Protein AF-A0A5D2YN68-F1 (afdb_monomer_lite)

Foldseek 3Di:
DPDVVVVVVVVVVCVCVVPDDADADPDDDDPVDPDQQDDDPPDPDGSVVVVVVRRVDGDDDD

InterPro domains:
  IPR036643 DNA-directed RNA polymerase, insert domain superfamily [G3DSA:2.170.120.12] (22-62)
  IPR036643 DNA-directed RNA polymerase, insert domain superfamily [SSF56553] (22-61)

Radius of gyration: 19.73 Å; chains: 1; bounding box: 51×18×41 Å

Structure (mmCIF, N/CA/C/O backbone):
data_AF-A0A5D2YN68-F1
#
_entry.id   AF-A0A5D2YN68-F1
#
loop_
_atom_site.group_PDB
_atom_site.id
_atom_site.type_symbol
_atom_site.label_atom_id
_atom_site.label_alt_id
_atom_site.label_comp_id
_atom_site.label_asym_id
_atom_site.label_entity_id
_atom_site.label_seq_id
_atom_site.pdbx_PDB_ins_code
_atom_site.Cartn_x
_atom_site.Cartn_y
_atom_site.Cartn_z
_atom_site.occupancy
_atom_site.B_iso_or_equiv
_atom_site.auth_seq_id
_atom_site.auth_comp_id
_atom_site.auth_asym_id
_atom_site.auth_atom_id
_atom_site.pdbx_PDB_model_num
ATOM 1 N N . MET A 1 1 ? 35.907 -6.348 -23.494 1.00 55.47 1 MET A N 1
ATOM 2 C CA . MET A 1 1 ? 35.008 -5.479 -22.709 1.00 55.47 1 MET A CA 1
ATOM 3 C C . MET A 1 1 ? 34.263 -6.392 -21.745 1.00 55.47 1 MET A C 1
ATOM 5 O O . MET A 1 1 ? 33.432 -7.154 -22.202 1.00 55.47 1 MET A O 1
ATOM 9 N N . LYS A 1 2 ? 34.679 -6.462 -20.474 1.00 61.44 2 LYS A N 1
ATOM 10 C CA . LYS A 1 2 ? 34.062 -7.316 -19.437 1.00 61.44 2 LYS A CA 1
ATOM 11 C C . LYS A 1 2 ? 33.444 -6.388 -18.385 1.00 61.44 2 LYS A C 1
ATOM 13 O O . LYS A 1 2 ? 34.130 -5.456 -17.974 1.00 61.44 2 LYS A O 1
ATOM 18 N N . GLY A 1 3 ? 32.184 -6.613 -18.000 1.00 71.31 3 GLY A N 1
ATOM 19 C CA . GLY A 1 3 ? 31.467 -5.837 -16.967 1.00 71.31 3 GLY A CA 1
ATOM 20 C C . GLY A 1 3 ? 30.428 -4.824 -17.479 1.00 71.31 3 GLY A C 1
ATOM 21 O O . GLY A 1 3 ? 29.733 -4.191 -16.685 1.00 71.31 3 GLY A O 1
ATOM 22 N N . GLN A 1 4 ? 30.277 -4.670 -18.799 1.00 84.06 4 GLN A N 1
ATOM 23 C CA . GLN A 1 4 ? 29.186 -3.860 -19.361 1.00 84.06 4 GLN A CA 1
ATOM 24 C C . GLN A 1 4 ? 27.832 -4.571 -19.240 1.00 84.06 4 GLN A C 1
ATOM 26 O O . GLN A 1 4 ? 26.814 -3.911 -19.060 1.00 84.06 4 GLN A O 1
ATOM 31 N N . ASP A 1 5 ? 27.841 -5.901 -19.257 1.00 86.06 5 ASP A N 1
ATOM 32 C CA . ASP A 1 5 ? 26.658 -6.760 -19.165 1.00 86.06 5 ASP A CA 1
ATOM 33 C C . ASP A 1 5 ? 25.897 -6.509 -17.850 1.00 86.06 5 ASP A C 1
ATOM 35 O O . ASP A 1 5 ? 24.702 -6.213 -17.859 1.00 86.06 5 ASP A O 1
ATOM 39 N N . ASP A 1 6 ? 26.619 -6.496 -16.724 1.00 90.81 6 ASP A N 1
ATOM 40 C CA . ASP A 1 6 ? 26.061 -6.179 -15.404 1.00 90.81 6 ASP A CA 1
ATOM 41 C C . ASP A 1 6 ? 25.529 -4.746 -15.343 1.00 90.81 6 ASP A C 1
ATOM 43 O O . ASP A 1 6 ? 24.454 -4.490 -14.800 1.00 90.81 6 ASP A O 1
ATOM 47 N N . THR A 1 7 ? 26.259 -3.805 -15.946 1.00 92.19 7 THR A N 1
ATOM 48 C CA . THR A 1 7 ? 25.863 -2.392 -15.984 1.00 92.19 7 THR A CA 1
ATOM 49 C C . THR A 1 7 ? 24.528 -2.219 -16.710 1.00 92.19 7 THR A C 1
ATOM 51 O O . THR A 1 7 ? 23.640 -1.522 -16.214 1.00 92.19 7 THR A O 1
ATOM 54 N N . ILE A 1 8 ? 24.356 -2.892 -17.850 1.00 93.44 8 ILE A N 1
ATOM 5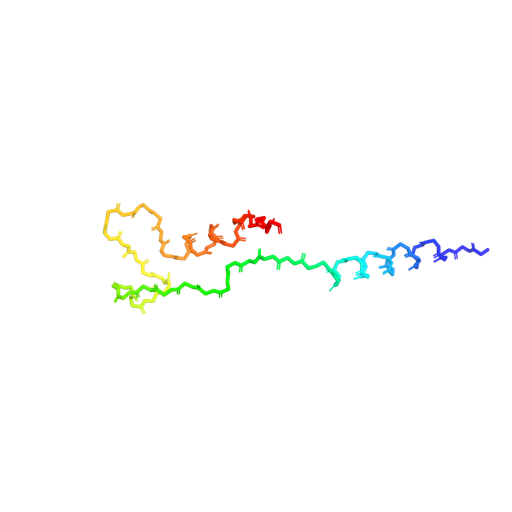5 C CA . ILE A 1 8 ? 23.118 -2.861 -18.636 1.00 93.44 8 ILE A CA 1
ATOM 56 C C . ILE A 1 8 ? 21.972 -3.504 -17.848 1.00 93.44 8 ILE A C 1
ATOM 58 O O . ILE A 1 8 ? 20.912 -2.895 -17.711 1.00 93.44 8 ILE A O 1
ATOM 62 N N . VAL A 1 9 ? 22.178 -4.689 -17.264 1.00 94.38 9 VAL A N 1
ATOM 63 C CA . VAL A 1 9 ? 21.131 -5.393 -16.502 1.00 94.38 9 VAL A CA 1
ATOM 64 C C . VAL A 1 9 ? 20.677 -4.586 -15.281 1.00 94.38 9 VAL A C 1
ATOM 66 O O . VAL A 1 9 ? 19.476 -4.496 -15.011 1.00 94.38 9 VAL A O 1
ATOM 69 N N . ILE A 1 10 ? 21.607 -3.969 -14.549 1.00 94.00 10 ILE A N 1
ATOM 70 C CA . ILE A 1 10 ? 21.286 -3.134 -13.383 1.00 94.00 10 ILE A CA 1
ATOM 71 C C . ILE A 1 10 ? 20.520 -1.880 -13.813 1.00 94.00 10 ILE A C 1
ATOM 73 O O . ILE A 1 10 ? 19.512 -1.538 -13.188 1.00 94.00 10 ILE A O 1
ATOM 77 N N . ALA A 1 11 ? 20.958 -1.214 -14.884 1.00 93.62 11 ALA A N 1
ATOM 78 C CA . ALA A 1 11 ? 20.270 -0.042 -15.415 1.00 93.62 11 ALA A CA 1
ATOM 79 C C . ALA A 1 11 ? 18.839 -0.381 -15.862 1.00 93.62 11 ALA A C 1
ATOM 81 O O . ALA A 1 11 ? 17.899 0.309 -15.468 1.00 93.62 11 ALA A O 1
ATOM 82 N N . MET A 1 12 ? 18.652 -1.486 -16.593 1.00 94.12 12 MET A N 1
ATOM 83 C CA . MET A 1 12 ? 17.330 -1.940 -17.039 1.00 94.12 12 MET A CA 1
ATOM 84 C C . MET A 1 12 ? 16.417 -2.310 -15.866 1.00 94.12 12 MET A C 1
ATOM 86 O O . MET A 1 12 ? 15.258 -1.907 -15.854 1.00 94.12 12 MET A O 1
ATOM 90 N N . ARG A 1 13 ? 16.919 -3.014 -14.840 1.00 94.62 13 ARG A N 1
ATOM 91 C CA . ARG A 1 13 ? 16.126 -3.325 -13.634 1.00 94.62 13 ARG A CA 1
ATOM 92 C C . ARG A 1 13 ? 15.640 -2.065 -12.925 1.00 94.62 13 ARG A C 1
ATOM 94 O O . ARG A 1 13 ? 14.496 -2.028 -12.490 1.00 94.62 13 ARG A O 1
ATOM 101 N N . ARG A 1 14 ? 16.494 -1.045 -12.811 1.00 94.06 14 ARG A N 1
ATOM 102 C CA . ARG A 1 14 ? 16.126 0.232 -12.183 1.00 94.06 14 ARG A CA 1
ATOM 103 C C . ARG A 1 14 ? 15.088 0.990 -13.000 1.00 94.06 14 ARG A C 1
ATOM 105 O O . ARG A 1 14 ? 14.142 1.490 -12.408 1.00 94.06 14 ARG A O 1
ATOM 112 N N . ALA A 1 15 ? 15.265 1.051 -14.319 1.00 93.06 15 ALA A N 1
ATOM 113 C CA . ALA A 1 15 ? 14.314 1.705 -15.212 1.00 93.06 15 ALA A CA 1
ATOM 114 C C . ALA A 1 15 ? 12.939 1.029 -15.131 1.00 93.06 15 ALA A C 1
ATOM 116 O O . ALA A 1 15 ? 11.949 1.684 -14.830 1.00 93.06 15 ALA A O 1
ATOM 117 N N . LEU A 1 16 ? 12.896 -0.301 -15.272 1.00 92.50 16 LEU A N 1
ATOM 118 C CA . LEU A 1 16 ? 11.647 -1.057 -15.203 1.00 92.50 16 LEU A CA 1
ATOM 119 C C . LEU A 1 16 ? 10.972 -0.934 -13.833 1.00 92.50 16 LEU A C 1
ATOM 121 O O . LEU A 1 16 ? 9.780 -0.689 -13.779 1.00 92.50 16 LEU A O 1
ATOM 125 N N . LEU A 1 17 ? 11.701 -1.069 -12.720 1.00 91.19 17 LEU A N 1
ATOM 126 C CA . LEU A 1 17 ? 11.093 -0.968 -11.386 1.00 91.19 17 LEU A CA 1
ATOM 127 C C . LEU A 1 17 ? 10.688 0.462 -11.004 1.00 91.19 17 LEU A C 1
ATOM 129 O O . LEU A 1 17 ? 9.774 0.630 -10.203 1.00 91.19 17 LEU A O 1
ATOM 133 N N . GLY A 1 18 ? 11.377 1.475 -11.533 1.00 89.44 18 GLY A N 1
ATOM 134 C CA . GLY A 1 18 ? 11.105 2.879 -11.230 1.00 89.44 18 GLY A CA 1
ATOM 135 C C . GLY A 1 18 ? 9.893 3.447 -11.969 1.00 89.44 18 GLY A C 1
ATOM 136 O O . GLY A 1 18 ? 9.258 4.360 -11.452 1.00 89.44 18 GLY A O 1
ATOM 137 N N . GLU A 1 19 ? 9.570 2.905 -13.144 1.00 86.00 19 GLU A N 1
ATOM 138 C CA . GLU A 1 19 ? 8.501 3.408 -14.022 1.00 86.00 19 GLU A CA 1
ATOM 139 C C . GLU A 1 19 ? 7.262 2.497 -14.065 1.00 86.00 19 GLU A C 1
ATOM 141 O O . GLU A 1 19 ? 6.361 2.709 -14.873 1.00 86.00 19 GLU A O 1
ATOM 146 N N . LEU A 1 20 ? 7.183 1.476 -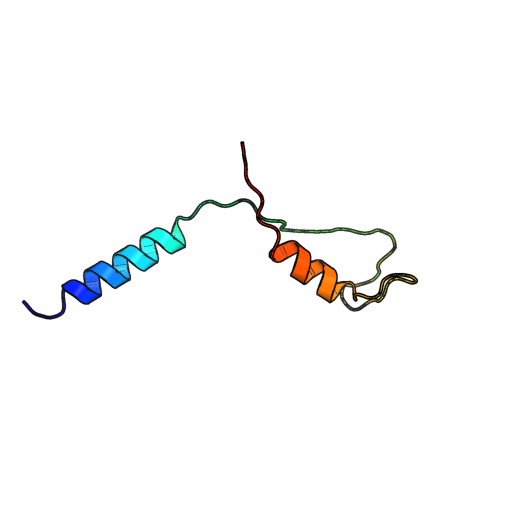1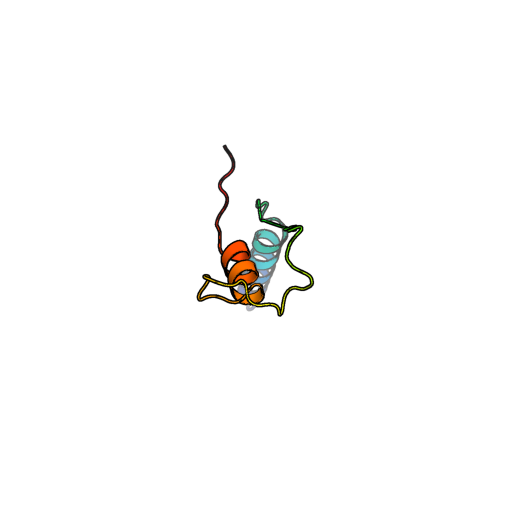3.203 1.00 84.94 20 LEU A N 1
ATOM 147 C CA . LEU A 1 20 ? 5.993 0.627 -13.105 1.00 84.94 20 LEU A CA 1
ATOM 148 C C . LEU A 1 20 ? 4.813 1.419 -12.533 1.00 84.94 20 LEU A C 1
ATOM 150 O O . LEU A 1 20 ? 4.694 1.618 -11.323 1.00 84.94 20 LEU A O 1
ATOM 154 N N . GLU A 1 21 ? 3.912 1.827 -13.418 1.00 86.00 21 GLU A N 1
ATOM 155 C CA . GLU A 1 21 ? 2.613 2.368 -13.042 1.00 86.00 21 GLU A CA 1
ATOM 156 C C . GLU A 1 21 ? 1.740 1.267 -12.423 1.00 86.00 21 GLU A C 1
ATOM 158 O O . GLU A 1 21 ? 1.638 0.148 -12.931 1.00 86.00 21 GLU A O 1
ATOM 163 N N . GLY A 1 22 ? 1.094 1.581 -11.303 1.00 87.38 22 GLY A N 1
ATOM 164 C CA . GLY A 1 22 ? 0.239 0.647 -10.584 1.00 87.38 22 GLY A CA 1
ATOM 165 C C . GLY A 1 22 ? -0.811 1.374 -9.758 1.00 87.38 22 GLY A C 1
ATOM 166 O O . GLY A 1 22 ? -0.624 2.519 -9.350 1.00 87.38 22 GLY A O 1
ATOM 167 N N . THR A 1 23 ? -1.935 0.703 -9.508 1.00 90.25 23 THR A N 1
ATOM 168 C CA . THR A 1 23 ? -2.982 1.207 -8.612 1.00 90.25 23 THR A CA 1
ATOM 169 C C . THR A 1 23 ? -2.889 0.477 -7.278 1.00 90.25 23 THR A C 1
ATOM 171 O O . THR A 1 23 ? -2.877 -0.751 -7.245 1.00 90.25 23 THR A O 1
ATOM 174 N N . CYS A 1 24 ? -2.840 1.218 -6.173 1.00 91.62 24 CYS A N 1
ATOM 175 C CA . CYS A 1 24 ? -2.815 0.651 -4.827 1.00 91.62 24 CYS A CA 1
ATOM 176 C C . CYS A 1 24 ? -3.683 1.463 -3.858 1.00 91.62 24 CYS A C 1
ATOM 178 O O . CYS A 1 24 ? -4.019 2.625 -4.103 1.00 91.62 24 CYS A O 1
ATOM 180 N N . ILE A 1 25 ? -4.054 0.840 -2.738 1.00 93.56 25 ILE A N 1
ATOM 181 C CA . ILE A 1 25 ? -4.788 1.504 -1.660 1.00 93.56 25 ILE A CA 1
ATOM 182 C C . ILE A 1 25 ? -3.800 2.360 -0.861 1.00 93.56 25 ILE A C 1
ATOM 184 O O . ILE A 1 25 ? -2.910 1.840 -0.193 1.00 93.56 25 ILE A O 1
ATOM 188 N N . THR A 1 26 ? -3.965 3.682 -0.906 1.00 92.94 26 THR A N 1
ATOM 189 C CA . THR A 1 26 ? -3.067 4.631 -0.220 1.00 92.94 26 THR A CA 1
ATOM 190 C C . THR A 1 26 ? -3.563 5.044 1.163 1.00 92.94 26 THR A C 1
ATOM 192 O O . THR A 1 26 ? -2.769 5.443 2.014 1.00 92.94 26 THR A O 1
ATOM 195 N N . ARG A 1 27 ? -4.876 4.965 1.412 1.00 91.12 27 ARG A N 1
ATOM 196 C CA . ARG A 1 27 ? -5.483 5.369 2.683 1.00 91.12 27 ARG A CA 1
ATOM 197 C C . ARG A 1 27 ? -6.799 4.641 2.938 1.00 91.12 27 ARG A C 1
ATOM 199 O O . ARG A 1 27 ? -7.629 4.528 2.043 1.00 91.12 27 ARG A O 1
ATOM 206 N N . ALA A 1 28 ? -7.023 4.262 4.194 1.00 90.69 28 ALA A N 1
ATOM 207 C CA . ALA A 1 28 ? -8.311 3.812 4.712 1.00 90.69 28 ALA A CA 1
ATOM 208 C C . ALA A 1 28 ? -8.732 4.708 5.891 1.00 90.69 28 ALA A C 1
ATOM 210 O O . ALA A 1 28 ? -7.891 5.136 6.683 1.00 90.69 28 ALA A O 1
ATOM 211 N N . LYS A 1 29 ? -10.025 5.028 6.002 1.00 89.62 29 LYS A N 1
ATOM 212 C CA . LYS A 1 29 ? -10.593 5.797 7.122 1.00 89.62 29 LYS A CA 1
ATOM 213 C C . LYS A 1 29 ? -11.775 5.025 7.698 1.00 89.62 29 LYS A C 1
ATOM 215 O O . LYS A 1 29 ? -12.630 4.574 6.946 1.00 89.62 29 LYS A O 1
ATOM 220 N N . SER A 1 30 ? -11.835 4.927 9.022 1.00 86.25 30 SER A N 1
ATOM 221 C CA . SER A 1 30 ? -12.956 4.336 9.754 1.00 86.25 30 SER A CA 1
ATOM 222 C C . SER A 1 30 ? -13.339 5.241 10.920 1.00 86.25 30 SER A C 1
ATOM 224 O O . SER A 1 30 ? -12.467 5.753 11.615 1.00 86.25 30 SER A O 1
ATOM 226 N N . GLU A 1 31 ? -14.636 5.465 11.121 1.00 85.94 31 GLU A N 1
ATOM 227 C CA . GLU A 1 31 ? -15.150 6.375 12.157 1.00 85.94 31 GLU A CA 1
ATOM 228 C C . GLU A 1 31 ? -15.080 5.785 13.568 1.00 85.94 31 GLU A C 1
ATOM 230 O O . GLU A 1 31 ? -15.007 6.520 14.547 1.00 85.94 31 GLU A O 1
ATOM 235 N N . LYS A 1 32 ? -15.101 4.455 13.678 1.00 82.75 32 LYS A N 1
ATOM 236 C CA . LYS A 1 32 ? -15.186 3.740 14.961 1.00 82.75 32 LYS A CA 1
ATOM 237 C C . LYS A 1 32 ? -13.825 3.273 15.481 1.00 82.75 32 LYS A C 1
ATOM 239 O O . LYS A 1 32 ? -13.766 2.593 16.500 1.00 82.75 32 LYS A O 1
ATOM 244 N N . ILE A 1 33 ? -12.748 3.602 14.769 1.00 86.56 33 ILE A N 1
ATOM 245 C CA . ILE A 1 33 ? -11.391 3.130 15.044 1.00 86.56 33 ILE A CA 1
ATOM 246 C C . ILE A 1 33 ? -10.533 4.328 15.462 1.00 86.56 33 ILE A C 1
ATOM 248 O O . ILE A 1 33 ? -10.310 5.216 14.638 1.00 86.56 33 ILE A O 1
ATOM 252 N N . PRO A 1 34 ? -10.033 4.371 16.709 1.00 83.56 34 PRO A N 1
ATOM 253 C CA . PRO A 1 34 ? -9.241 5.501 17.188 1.00 83.56 34 PRO A CA 1
ATOM 254 C C . PRO A 1 34 ? -7.827 5.525 16.590 1.00 83.56 34 PRO A C 1
ATOM 256 O O . PRO A 1 34 ? -7.293 6.599 16.330 1.00 83.56 34 PRO A O 1
ATOM 259 N N . HIS A 1 35 ? -7.212 4.357 16.373 1.00 86.62 35 HIS A N 1
ATOM 260 C CA . HIS A 1 35 ? -5.860 4.225 15.820 1.00 86.62 35 HIS A CA 1
ATOM 261 C C . HIS A 1 35 ? -5.609 2.831 15.221 1.00 86.62 35 HIS A C 1
ATOM 263 O O . HIS A 1 35 ? -6.326 1.870 15.509 1.00 86.62 35 HIS A O 1
ATOM 269 N N . GLU A 1 36 ? -4.536 2.702 14.440 1.00 82.94 36 GLU A N 1
ATOM 270 C CA . GLU A 1 36 ? -4.142 1.478 13.721 1.00 82.94 36 GLU A CA 1
ATOM 271 C C . GLU A 1 36 ? -3.780 0.281 14.618 1.00 82.94 36 GLU A C 1
ATOM 273 O O . GLU A 1 36 ? -3.891 -0.859 14.189 1.00 82.94 36 GLU A O 1
ATOM 278 N N . TYR A 1 37 ? -3.416 0.515 15.882 1.00 86.06 37 TYR A N 1
ATOM 279 C CA . TYR A 1 37 ? -3.105 -0.550 16.853 1.00 86.06 37 TYR A CA 1
ATOM 280 C C . TYR A 1 37 ? -4.320 -1.068 17.633 1.00 86.06 37 TYR A C 1
ATOM 282 O O . TYR A 1 37 ? -4.166 -1.768 18.630 1.00 86.06 37 TYR A O 1
ATOM 290 N N . SER A 1 38 ? -5.532 -0.655 17.262 1.00 88.75 38 SER A N 1
ATOM 291 C CA . SER A 1 38 ? -6.738 -1.086 17.971 1.00 88.75 38 SER A CA 1
ATOM 292 C C . SER A 1 38 ? -7.23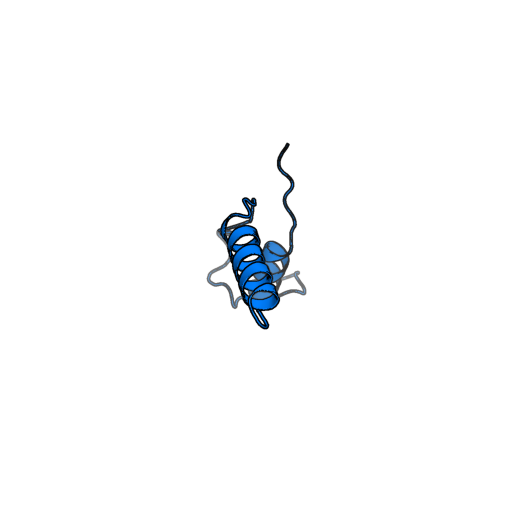9 -2.431 17.447 1.00 88.75 38 SER A C 1
ATOM 294 O O . SER A 1 38 ? -6.944 -2.841 16.322 1.00 88.75 38 SER A O 1
ATOM 296 N N . THR A 1 39 ? -8.003 -3.124 18.283 1.00 88.88 39 THR A N 1
ATOM 297 C CA . THR A 1 39 ? -8.759 -4.316 17.903 1.00 88.88 39 THR A CA 1
ATOM 298 C C . THR A 1 39 ? -10.230 -3.949 17.755 1.00 88.88 39 THR A C 1
ATOM 300 O O . THR A 1 39 ? -10.746 -3.067 18.446 1.00 88.88 39 THR A O 1
ATOM 303 N N . ILE A 1 40 ? -10.912 -4.614 16.828 1.00 88.69 40 ILE A N 1
ATOM 304 C CA . ILE A 1 40 ? -12.346 -4.433 16.606 1.00 88.69 40 ILE A CA 1
ATOM 305 C C . ILE A 1 40 ? -13.052 -5.637 17.221 1.00 88.69 40 ILE A C 1
ATOM 307 O O . ILE A 1 40 ? -12.712 -6.781 16.929 1.00 88.69 40 ILE A O 1
ATOM 311 N N . VAL A 1 41 ? -14.045 -5.390 18.076 1.00 88.94 41 VAL A N 1
ATOM 312 C CA . VAL A 1 41 ? -14.829 -6.468 18.693 1.00 88.94 41 VAL A CA 1
ATOM 313 C C . VAL A 1 41 ? -15.491 -7.311 17.600 1.00 88.94 41 VAL A C 1
ATOM 315 O O . VAL A 1 41 ? -16.221 -6.782 16.765 1.00 88.94 41 VAL A O 1
ATOM 318 N N . GLY A 1 42 ?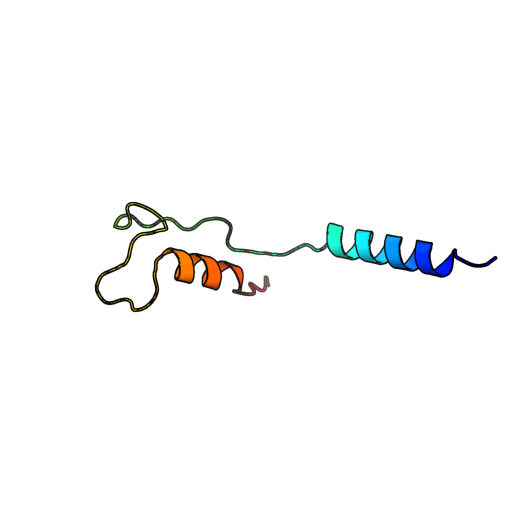 -15.244 -8.623 17.627 1.00 88.50 42 GLY A N 1
ATOM 319 C CA . GLY A 1 42 ? -15.785 -9.575 16.652 1.00 88.50 42 GLY A CA 1
ATOM 320 C C . GLY A 1 42 ? -14.906 -9.810 15.420 1.00 88.50 42 GLY A C 1
ATOM 321 O O . GLY A 1 42 ? -15.297 -10.595 14.562 1.00 88.50 42 GLY A O 1
ATOM 322 N N . ILE A 1 43 ? -13.730 -9.181 15.338 1.00 90.75 43 ILE A N 1
ATOM 323 C CA . ILE A 1 43 ? -12.735 -9.442 14.292 1.00 90.75 43 ILE A CA 1
ATOM 324 C C . ILE A 1 43 ? -11.505 -10.088 14.931 1.00 90.75 43 ILE A C 1
ATOM 326 O O . ILE A 1 43 ? -11.032 -9.640 15.974 1.00 90.75 43 ILE A O 1
ATOM 330 N N . GLN A 1 44 ? -11.024 -11.175 14.323 1.00 91.81 44 GLN A N 1
ATOM 331 C CA . GLN A 1 44 ? -9.847 -11.904 14.800 1.00 91.81 44 GLN A CA 1
ATOM 332 C C . GLN A 1 44 ? -8.552 -11.116 14.557 1.00 91.81 44 GLN A C 1
ATOM 334 O O . GLN A 1 44 ? -7.661 -11.129 15.399 1.00 91.81 44 GLN A O 1
ATOM 339 N N . GLU A 1 45 ? -8.470 -10.439 13.414 1.00 92.00 45 GLU A N 1
ATOM 340 C CA . GLU A 1 45 ? -7.335 -9.618 13.002 1.00 92.00 45 GLU A CA 1
ATOM 341 C C . GLU A 1 45 ? -7.370 -8.232 13.666 1.00 92.00 45 GLU A C 1
ATOM 343 O O . GLU A 1 45 ? -8.423 -7.608 13.850 1.00 92.00 45 GLU A O 1
ATOM 348 N N . SER A 1 46 ? -6.194 -7.717 14.000 1.00 91.56 46 SER A N 1
ATOM 349 C CA . SER A 1 46 ? -5.998 -6.328 14.410 1.00 91.56 46 SER A CA 1
ATOM 350 C C . SER A 1 46 ? -6.177 -5.364 13.233 1.00 91.56 46 SER A C 1
ATOM 352 O O . SER A 1 46 ? -6.021 -5.728 12.067 1.00 91.56 46 SER A O 1
ATOM 354 N N . VAL A 1 47 ? -6.444 -4.086 13.523 1.00 92.81 47 VAL A N 1
ATOM 355 C CA . VAL A 1 47 ? -6.528 -3.059 12.469 1.00 92.81 47 VAL A CA 1
ATOM 356 C C . VAL A 1 47 ? -5.221 -2.964 11.674 1.00 92.81 47 VAL A C 1
ATOM 358 O O . VAL A 1 47 ? -5.258 -2.760 10.464 1.00 92.81 47 VAL A O 1
ATOM 361 N N . HIS A 1 48 ? -4.074 -3.161 12.323 1.00 92.44 48 HIS A N 1
ATOM 362 C CA . HIS A 1 48 ? -2.773 -3.176 11.665 1.00 92.44 48 HIS A CA 1
ATOM 363 C C . HIS A 1 48 ? -2.639 -4.325 10.656 1.00 92.44 48 HIS A C 1
ATOM 365 O O . HIS A 1 48 ? -2.202 -4.092 9.530 1.00 92.44 48 HIS A O 1
ATOM 371 N N . GLU A 1 49 ? -3.051 -5.541 11.024 1.00 93.81 49 GLU A N 1
ATOM 372 C CA . GLU A 1 49 ? -3.055 -6.699 10.117 1.00 93.81 49 GLU A CA 1
ATOM 373 C C . GLU A 1 49 ? -3.986 -6.463 8.928 1.00 93.81 49 GLU A C 1
ATOM 375 O O . GLU A 1 49 ? -3.583 -6.662 7.785 1.00 93.81 49 GLU A O 1
ATOM 380 N N . ILE A 1 50 ? -5.178 -5.910 9.170 1.00 93.62 50 ILE A N 1
ATOM 381 C CA . ILE A 1 50 ? -6.101 -5.529 8.094 1.00 93.62 50 ILE A CA 1
ATOM 382 C C . ILE A 1 50 ? -5.434 -4.525 7.142 1.00 93.62 50 ILE A C 1
ATOM 384 O O . ILE A 1 50 ? -5.504 -4.690 5.927 1.00 93.62 50 ILE A O 1
ATOM 388 N N . LEU A 1 51 ? -4.758 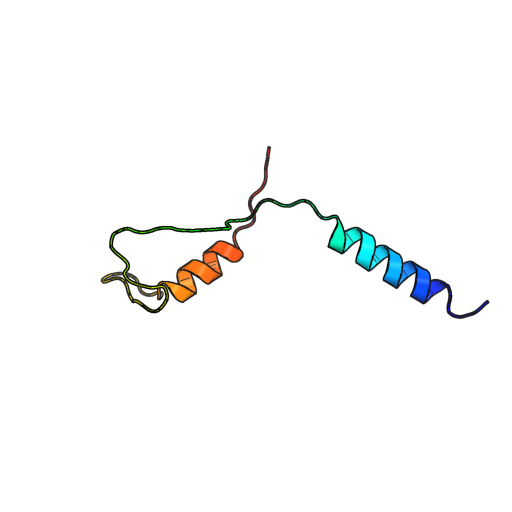-3.495 7.663 1.00 93.62 51 LEU A N 1
ATOM 389 C CA . LEU A 1 51 ? -4.044 -2.516 6.836 1.00 93.62 51 LEU A CA 1
ATOM 390 C C . LEU A 1 51 ? -2.899 -3.144 6.029 1.00 93.62 51 LEU A C 1
ATOM 392 O O . LEU A 1 51 ? -2.652 -2.703 4.905 1.00 93.62 51 LEU A O 1
ATOM 396 N N . MET A 1 52 ? -2.210 -4.151 6.570 1.00 94.56 52 MET A N 1
ATOM 397 C CA . MET A 1 52 ? -1.188 -4.893 5.827 1.00 94.56 52 MET A CA 1
ATOM 398 C C . MET A 1 52 ? -1.812 -5.727 4.713 1.00 94.56 52 MET A C 1
ATOM 400 O O . MET A 1 52 ? -1.384 -5.604 3.567 1.00 94.56 52 MET A O 1
ATOM 404 N N . ASN A 1 53 ? -2.894 -6.448 5.002 1.00 94.69 53 ASN A N 1
ATOM 405 C CA . ASN A 1 53 ? -3.632 -7.209 3.997 1.00 94.69 53 ASN A CA 1
ATOM 406 C C . ASN A 1 53 ? -4.141 -6.304 2.862 1.00 94.69 53 ASN A C 1
ATOM 408 O O . ASN A 1 53 ? -4.064 -6.674 1.693 1.00 94.69 53 ASN A O 1
ATOM 412 N N . LEU A 1 54 ? -4.598 -5.081 3.166 1.00 94.44 54 LEU A N 1
ATOM 413 C CA . LEU A 1 54 ? -5.017 -4.112 2.142 1.00 94.44 54 LEU A CA 1
ATOM 414 C C . LEU A 1 54 ? -3.882 -3.711 1.183 1.00 94.44 54 LEU A C 1
ATOM 416 O O . LEU A 1 54 ? -4.161 -3.408 0.023 1.00 94.44 54 LEU A O 1
ATOM 420 N N . LYS A 1 55 ? -2.619 -3.709 1.630 1.00 92.25 55 LYS A N 1
ATOM 421 C CA . LYS A 1 55 ? -1.463 -3.422 0.759 1.00 92.25 55 LYS A CA 1
ATOM 422 C C . LYS A 1 55 ? -1.151 -4.562 -0.206 1.00 92.25 55 LYS A C 1
ATOM 424 O O . LYS A 1 55 ? -0.540 -4.316 -1.241 1.00 92.25 55 LYS A O 1
ATOM 429 N N . GLU A 1 56 ? -1.558 -5.783 0.122 1.00 93.75 56 GLU A N 1
ATOM 430 C CA . GLU A 1 56 ? -1.332 -6.969 -0.710 1.00 93.75 56 GLU A CA 1
ATOM 431 C C . GLU A 1 56 ? -2.402 -7.145 -1.797 1.00 93.75 56 GLU A C 1
ATOM 433 O O . GLU A 1 56 ? -2.230 -7.940 -2.723 1.00 93.75 56 GLU A O 1
ATOM 438 N N . ILE A 1 57 ? -3.501 -6.385 -1.732 1.00 93.75 57 ILE A N 1
ATOM 439 C CA . ILE A 1 57 ? -4.562 -6.436 -2.739 1.00 93.75 57 ILE A CA 1
ATOM 440 C C . ILE A 1 57 ? -4.045 -5.884 -4.072 1.00 93.75 57 ILE A C 1
ATOM 442 O O . ILE A 1 57 ? -3.742 -4.699 -4.211 1.00 93.75 57 ILE A O 1
ATOM 446 N N . ILE A 1 58 ? -4.027 -6.746 -5.091 1.00 92.00 58 ILE A N 1
ATOM 447 C CA . ILE A 1 58 ? -3.682 -6.372 -6.465 1.00 92.00 58 ILE A CA 1
ATOM 448 C C . ILE A 1 58 ? -4.919 -5.782 -7.144 1.00 92.00 58 ILE A C 1
ATOM 450 O O . ILE A 1 58 ? -5.830 -6.507 -7.552 1.00 92.00 58 ILE A O 1
ATOM 454 N N . LEU A 1 59 ? -4.933 -4.460 -7.302 1.00 89.44 59 LEU A N 1
ATOM 455 C CA . LEU A 1 59 ? -5.959 -3.763 -8.071 1.00 89.44 59 LEU A CA 1
ATOM 456 C C . LEU A 1 59 ? -5.588 -3.790 -9.555 1.00 89.44 59 LEU A C 1
ATOM 458 O O . LEU A 1 59 ? -4.499 -3.372 -9.945 1.00 89.44 59 LEU A O 1
ATOM 462 N N . ARG A 1 60 ? -6.503 -4.278 -10.393 1.00 85.56 60 ARG A N 1
ATOM 463 C CA . ARG A 1 60 ? -6.379 -4.204 -11.852 1.00 85.56 60 ARG A CA 1
ATOM 464 C C . ARG A 1 60 ? -7.321 -3.117 -12.357 1.00 85.56 60 ARG A C 1
ATOM 466 O O . ARG A 1 60 ? -8.524 -3.201 -12.123 1.00 85.56 60 ARG A O 1
ATOM 473 N N . GLY A 1 61 ? -6.757 -2.092 -12.994 1.00 73.19 61 GLY A N 1
ATOM 474 C CA . GLY A 1 61 ? -7.528 -1.126 -13.776 1.00 73.19 61 GLY A CA 1
ATOM 475 C C . GLY A 1 61 ? -8.097 -1.785 -15.035 1.00 73.19 61 GLY A C 1
ATOM 476 O O . GLY A 1 61 ? -7.607 -2.837 -15.451 1.00 73.19 61 GLY A O 1
ATOM 477 N N . ASN A 1 62 ? -9.145 -1.183 -15.595 1.00 57.41 62 ASN A N 1
ATOM 478 C CA . ASN A 1 62 ? -9.720 -1.581 -16.881 1.00 57.41 62 ASN A CA 1
ATOM 479 C C . ASN A 1 62 ? -8.943 -0.946 -18.038 1.00 57.41 62 ASN A C 1
ATOM 481 O O . ASN A 1 62 ? -8.497 0.209 -17.848 1.00 57.41 62 ASN A O 1
#

Secondary structure (DSSP, 8-state):
--SHHHHHHHHHHHHHHHS---B-------TT-SSTTPBPTT-SSBHHHHHHHHHH--B---

Sequence (62 aa):
MKGQDDTIVIAMRRALLGELEGTCITRAKSEKIPHEYSTIVGIQESVHEILMNLKEIILRGN

Organism: Gossypium mustelinum (NCBI:txid34275)

pLDDT: mean 88.19, std 8.21, range [55.47, 94.69]